Protein AF-A0A7S1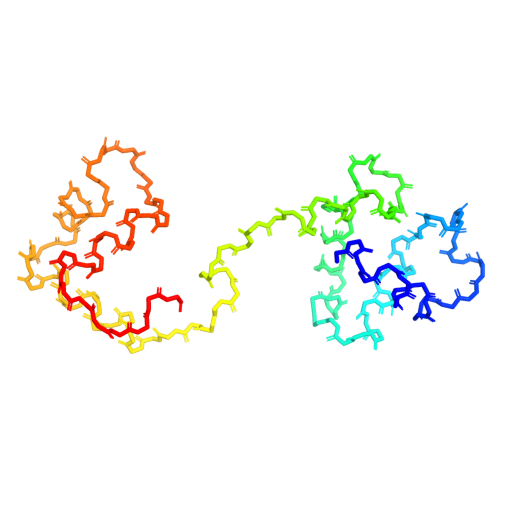RGQ0-F1 (afdb_monomer_lite)

Sequence (137 aa):
CADAWEELRAAAGPSDRWKSDKKMLNAAFIQALEQLGCPVVADPIQGGLLCGSLDFYACGFVSREDLEWLDRWPASSWLSAVPDAEAWAELRRLMFEMHGRPLRVWRSLLDKDNSNLVTWAEFQEACQAVRFRGNIA

Foldseek 3Di:
DLVCVVQLVVQLDDDVQAPDPFKGFLVSSLSSCVVVVNPQSVDVVSSVVVCVQLPPVPPRIHGSVSCVVVVVDPPDPVVPDDDDPPLVVVLVVLLCVVQVDPVSSVCPQACVVVPPDGDLVSQVRSCVVSPRDDDSD

pLDDT: mean 90.48, std 6.34, range [60.97, 97.38]

InterPro domains:
  IPR018247 EF-Hand 1, calcium-binding site [PS00018] (111-123)

Structure (mmCIF, N/CA/C/O backbone):
data_AF-A0A7S1RGQ0-F1
#
_entry.id   AF-A0A7S1RGQ0-F1
#
loop_
_atom_site.group_PDB
_atom_site.id
_atom_site.type_symbol
_atom_site.label_atom_id
_atom_site.label_alt_id
_atom_site.label_comp_id
_atom_site.label_asym_id
_atom_site.label_entity_id
_atom_site.label_seq_id
_atom_site.pdbx_PDB_ins_code
_atom_site.Cartn_x
_atom_site.Cartn_y
_atom_site.Cartn_z
_atom_site.occupancy
_atom_site.B_iso_or_equiv
_atom_site.auth_seq_id
_atom_site.auth_comp_id
_atom_site.auth_asym_id
_atom_site.auth_atom_id
_atom_site.pdbx_PDB_model_num
ATOM 1 N N . CYS A 1 1 ? 10.643 -4.404 -7.883 1.00 85.69 1 CYS A N 1
ATOM 2 C CA . CYS A 1 1 ? 11.706 -3.731 -7.107 1.00 85.69 1 CYS A CA 1
ATOM 3 C C . CYS A 1 1 ? 13.022 -3.854 -7.888 1.00 85.69 1 CYS A C 1
ATOM 5 O O . CYS A 1 1 ? 12.997 -4.520 -8.926 1.00 85.69 1 CYS A O 1
ATOM 7 N N . ALA A 1 2 ? 14.118 -3.188 -7.505 1.00 89.38 2 ALA A N 1
ATOM 8 C CA . ALA A 1 2 ? 15.350 -3.235 -8.302 1.00 89.38 2 ALA A CA 1
ATOM 9 C C . ALA A 1 2 ? 16.042 -4.603 -8.233 1.00 89.38 2 ALA A C 1
ATOM 11 O O . ALA A 1 2 ? 16.729 -4.972 -9.186 1.00 89.38 2 ALA A O 1
ATOM 12 N N . ASP A 1 3 ? 15.806 -5.392 -7.182 1.00 90.88 3 ASP A N 1
ATOM 13 C CA . ASP A 1 3 ? 16.306 -6.772 -7.102 1.00 90.88 3 ASP A CA 1
ATOM 14 C C . ASP A 1 3 ? 15.733 -7.671 -8.214 1.00 90.88 3 ASP A C 1
ATOM 16 O O . ASP A 1 3 ? 16.420 -8.556 -8.719 1.00 90.88 3 ASP A O 1
ATOM 20 N N . ALA A 1 4 ? 14.518 -7.376 -8.688 1.00 89.75 4 ALA A N 1
ATOM 21 C CA . ALA A 1 4 ? 13.879 -8.078 -9.805 1.00 89.75 4 ALA A CA 1
ATOM 22 C C . ALA A 1 4 ? 14.322 -7.569 -11.196 1.00 89.75 4 ALA A C 1
ATOM 24 O O . ALA A 1 4 ? 13.761 -7.972 -12.216 1.00 89.75 4 ALA A O 1
ATOM 25 N N . TRP A 1 5 ? 15.302 -6.658 -11.280 1.00 90.56 5 TRP A N 1
ATOM 26 C CA . TRP A 1 5 ? 15.677 -6.007 -12.543 1.00 90.56 5 TRP A CA 1
ATOM 27 C C . TRP A 1 5 ? 16.175 -6.983 -13.614 1.00 90.56 5 TRP A C 1
ATOM 29 O O . TRP A 1 5 ? 15.854 -6.825 -14.791 1.00 90.56 5 TRP A O 1
ATOM 39 N N . GLU A 1 6 ? 16.943 -8.002 -13.229 1.00 90.25 6 GLU A N 1
ATOM 40 C CA . GLU A 1 6 ? 17.452 -8.987 -14.192 1.00 90.25 6 GLU A CA 1
ATOM 41 C C . GLU A 1 6 ? 16.338 -9.909 -14.716 1.00 90.25 6 GLU A C 1
ATOM 43 O O . GLU A 1 6 ? 16.347 -10.272 -15.891 1.00 90.25 6 GLU A O 1
ATOM 48 N N . GLU A 1 7 ? 15.328 -10.215 -13.897 1.00 91.38 7 GLU A N 1
ATOM 49 C CA . GLU A 1 7 ? 14.135 -10.959 -14.328 1.00 91.38 7 GLU A CA 1
ATOM 50 C C . GLU A 1 7 ? 13.297 -10.135 -15.311 1.00 91.38 7 GLU A C 1
ATOM 52 O O . GLU A 1 7 ? 12.922 -10.621 -16.380 1.00 91.38 7 GLU A O 1
ATOM 57 N N . LEU A 1 8 ? 13.083 -8.852 -15.000 1.00 90.00 8 LEU A N 1
ATOM 58 C CA . LEU A 1 8 ? 12.433 -7.900 -15.903 1.00 90.00 8 LEU A CA 1
ATOM 59 C C . LEU A 1 8 ? 1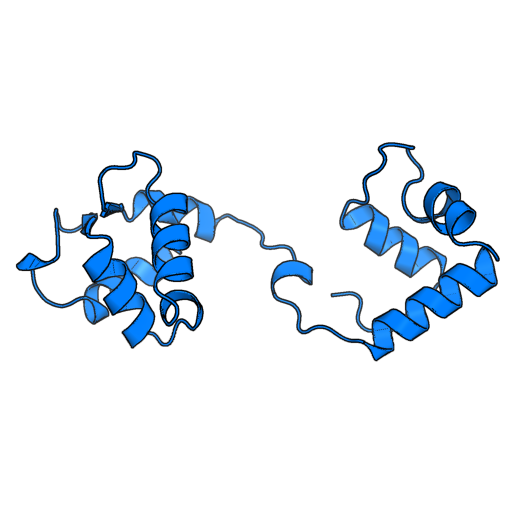3.194 -7.779 -17.225 1.00 90.00 8 LEU A C 1
ATOM 61 O O . LEU A 1 8 ? 12.586 -7.757 -18.297 1.00 90.00 8 LEU A O 1
ATOM 65 N N . ARG A 1 9 ? 14.530 -7.740 -17.164 1.00 88.06 9 ARG A N 1
ATOM 66 C CA . ARG A 1 9 ? 15.376 -7.698 -18.357 1.00 88.06 9 ARG A CA 1
ATOM 67 C C . ARG A 1 9 ? 15.206 -8.950 -19.209 1.00 88.06 9 ARG A C 1
ATOM 69 O O . ARG A 1 9 ? 15.065 -8.832 -20.426 1.00 88.06 9 ARG A O 1
ATOM 76 N N . ALA A 1 10 ? 15.212 -10.124 -18.584 1.00 88.94 10 ALA A N 1
ATOM 77 C CA . ALA A 1 10 ? 15.020 -11.392 -19.275 1.00 88.94 10 ALA A CA 1
ATOM 78 C C . ALA A 1 10 ? 13.639 -11.473 -19.952 1.00 88.94 10 ALA A C 1
ATOM 80 O O . ALA A 1 10 ? 13.553 -11.914 -21.097 1.00 88.94 10 ALA A O 1
ATOM 81 N N . ALA A 1 11 ? 12.584 -10.988 -19.290 1.00 88.19 11 ALA A N 1
ATOM 82 C CA . ALA A 1 11 ? 11.217 -10.986 -19.814 1.00 88.19 11 ALA A CA 1
ATOM 83 C C . ALA A 1 11 ? 10.983 -9.960 -20.946 1.00 88.19 11 ALA A C 1
ATOM 85 O O . ALA A 1 11 ? 10.242 -10.220 -21.895 1.00 88.19 11 ALA A O 1
ATOM 86 N N . ALA A 1 12 ? 11.617 -8.784 -20.900 1.00 84.06 12 ALA A N 1
ATOM 87 C CA . ALA A 1 12 ? 11.398 -7.735 -21.905 1.00 84.06 12 ALA A CA 1
ATOM 88 C C . ALA A 1 12 ? 11.918 -8.097 -23.316 1.00 84.06 12 ALA A C 1
ATOM 90 O O . ALA A 1 12 ? 11.396 -7.596 -24.321 1.00 84.06 12 ALA A O 1
ATOM 91 N N . GLY A 1 13 ? 12.928 -8.971 -23.407 1.00 76.19 13 GLY A N 1
ATOM 92 C CA . GLY A 1 13 ? 13.566 -9.348 -24.671 1.00 76.19 13 GLY A CA 1
ATOM 93 C C . GLY A 1 13 ? 14.488 -8.257 -25.263 1.00 76.19 13 GLY A C 1
ATOM 94 O O . GLY A 1 13 ? 14.808 -7.278 -24.585 1.00 76.19 13 GLY A O 1
ATOM 95 N N . PRO A 1 14 ? 14.981 -8.430 -26.509 1.00 68.94 14 PRO A N 1
ATOM 96 C CA . PRO A 1 14 ? 16.098 -7.649 -27.065 1.00 68.94 14 PRO A CA 1
ATOM 97 C C . PRO A 1 14 ? 15.831 -6.155 -27.390 1.00 68.94 14 PRO A C 1
ATOM 99 O O . PRO A 1 14 ? 14.709 -5.654 -27.360 1.00 68.94 14 PRO A O 1
ATOM 102 N N . SER A 1 15 ? 16.943 -5.465 -27.701 1.00 60.97 15 SER A N 1
ATOM 103 C CA . SER A 1 15 ? 17.278 -4.024 -27.609 1.00 60.97 15 SER A CA 1
ATOM 104 C C . SER A 1 15 ? 16.317 -2.959 -28.153 1.00 60.97 15 SER A C 1
ATOM 106 O O . SER A 1 15 ? 16.391 -1.832 -27.667 1.00 60.97 15 SER A O 1
ATOM 108 N N . ASP A 1 16 ? 15.432 -3.238 -29.112 1.00 64.06 16 ASP A N 1
ATOM 109 C CA . ASP A 1 16 ? 14.592 -2.183 -29.730 1.00 64.06 16 ASP A CA 1
ATOM 110 C C . ASP A 1 16 ? 13.569 -1.579 -28.751 1.00 64.06 16 ASP A C 1
ATOM 112 O O . ASP A 1 16 ? 12.924 -0.566 -29.014 1.00 64.06 16 ASP A O 1
ATOM 116 N N . ARG A 1 17 ? 13.431 -2.217 -27.590 1.00 68.69 17 ARG A N 1
ATOM 117 C CA . ARG A 1 17 ? 12.530 -1.860 -26.496 1.00 68.69 17 ARG A CA 1
ATOM 118 C C . ARG A 1 17 ? 13.233 -1.151 -25.328 1.00 68.69 17 ARG A C 1
ATOM 120 O O . ARG A 1 17 ? 12.613 -0.875 -24.299 1.00 68.69 17 ARG A O 1
ATOM 127 N N . TRP A 1 18 ? 14.517 -0.840 -25.492 1.00 79.12 18 TRP A N 1
ATOM 128 C CA . TRP A 1 18 ? 15.392 -0.300 -24.457 1.00 79.12 18 TRP A CA 1
ATOM 129 C C . TRP A 1 18 ? 15.999 1.034 -24.883 1.00 79.12 18 TRP A C 1
ATOM 131 O O . TRP A 1 18 ? 16.396 1.218 -26.030 1.00 79.12 18 TRP A O 1
ATOM 141 N N . LYS A 1 19 ? 16.117 1.968 -23.936 1.00 77.75 19 LYS A N 1
ATOM 142 C CA . LYS A 1 19 ? 16.851 3.227 -24.138 1.00 77.75 19 LYS A CA 1
ATOM 143 C C . LYS A 1 19 ? 18.331 3.077 -23.766 1.00 77.75 19 LYS A C 1
ATOM 145 O O . LYS A 1 19 ? 19.179 3.764 -24.327 1.00 77.75 19 LYS A O 1
ATOM 150 N N . SER A 1 20 ? 18.629 2.187 -22.820 1.00 81.25 20 SER A N 1
ATOM 151 C CA . SER A 1 20 ? 19.966 1.682 -22.487 1.00 81.25 20 SER A CA 1
ATOM 152 C C . SER A 1 20 ? 19.836 0.373 -21.700 1.00 81.25 20 SER A C 1
ATOM 154 O O . SER A 1 20 ? 18.735 -0.002 -21.315 1.00 81.25 20 SER A O 1
ATOM 156 N N . ASP A 1 21 ? 20.947 -0.293 -21.391 1.00 77.25 21 ASP A N 1
ATOM 157 C CA . ASP A 1 21 ? 21.008 -1.470 -20.507 1.00 77.25 21 ASP A CA 1
ATOM 158 C C . ASP A 1 21 ? 20.272 -1.294 -19.160 1.00 77.25 21 ASP A C 1
ATOM 160 O O . ASP A 1 21 ? 19.737 -2.253 -18.603 1.00 77.25 21 ASP A O 1
ATOM 164 N N . LYS A 1 22 ? 20.230 -0.068 -18.640 1.00 83.94 22 LYS A N 1
ATOM 165 C CA . LYS A 1 22 ? 19.591 0.306 -17.370 1.00 83.94 22 LYS A CA 1
ATOM 166 C C . LYS A 1 22 ? 18.256 1.036 -17.521 1.00 83.94 22 LYS A C 1
ATOM 168 O O . LYS A 1 22 ? 17.705 1.467 -16.516 1.00 83.94 22 LYS A O 1
ATOM 173 N N . LYS A 1 23 ? 17.749 1.226 -18.743 1.00 89.56 23 LYS A N 1
ATOM 174 C CA . LYS A 1 23 ? 16.561 2.053 -19.014 1.00 89.56 23 LYS A CA 1
ATOM 175 C C . LYS A 1 23 ? 15.619 1.356 -19.982 1.00 89.56 23 LYS A C 1
ATOM 177 O O . LYS A 1 23 ? 15.931 1.211 -21.166 1.00 89.56 23 LYS A O 1
ATOM 182 N N . MET A 1 24 ? 14.448 0.986 -19.482 1.00 90.31 24 MET A N 1
ATOM 183 C CA . MET A 1 24 ? 13.432 0.238 -20.212 1.00 90.31 24 MET A CA 1
ATOM 184 C C . MET A 1 24 ? 12.257 1.154 -20.564 1.00 90.31 24 MET A C 1
ATOM 186 O O . MET A 1 24 ? 11.737 1.843 -19.693 1.00 90.31 24 MET A O 1
ATOM 190 N N . LEU A 1 25 ? 11.831 1.183 -21.831 1.00 92.00 25 LEU A N 1
ATOM 191 C CA . LEU A 1 25 ? 10.659 1.975 -22.231 1.00 92.00 25 LEU A CA 1
ATOM 192 C C . LEU A 1 25 ? 9.400 1.477 -21.504 1.00 92.00 25 LEU A C 1
ATOM 194 O O . LEU A 1 25 ? 9.253 0.274 -21.297 1.00 92.00 25 LEU A O 1
ATOM 198 N N . ASN A 1 26 ? 8.454 2.367 -21.192 1.00 91.38 26 ASN A N 1
ATOM 199 C CA . ASN A 1 26 ? 7.243 2.005 -20.432 1.00 91.38 26 ASN A CA 1
ATOM 200 C C . ASN A 1 26 ? 6.465 0.833 -21.056 1.00 91.38 26 ASN A C 1
ATOM 202 O O . ASN A 1 26 ? 6.046 -0.078 -20.350 1.00 91.38 26 ASN A O 1
ATOM 206 N N . ALA A 1 27 ? 6.339 0.801 -22.386 1.00 89.25 27 ALA A N 1
ATOM 207 C CA . ALA A 1 27 ? 5.684 -0.302 -23.095 1.00 89.25 27 ALA A CA 1
ATOM 208 C C . ALA A 1 27 ? 6.390 -1.654 -22.875 1.00 89.25 27 ALA A C 1
ATOM 210 O O . ALA A 1 27 ? 5.743 -2.685 -22.714 1.00 89.25 27 ALA A O 1
ATOM 211 N N . ALA A 1 28 ? 7.722 -1.641 -22.843 1.00 90.19 28 ALA A N 1
ATOM 212 C CA . ALA A 1 28 ? 8.533 -2.827 -22.609 1.00 90.19 28 ALA A CA 1
ATOM 213 C C . ALA A 1 28 ? 8.451 -3.289 -21.150 1.00 90.19 28 ALA A C 1
ATOM 215 O O . ALA A 1 28 ? 8.391 -4.486 -20.886 1.00 90.19 28 ALA A O 1
ATOM 216 N N . PHE A 1 29 ? 8.389 -2.333 -20.222 1.00 91.31 29 PHE A N 1
ATOM 217 C CA . PHE A 1 29 ? 8.228 -2.585 -18.795 1.00 91.31 29 PHE A CA 1
ATOM 218 C C . PHE A 1 29 ? 6.875 -3.216 -18.467 1.00 91.31 29 PHE A C 1
ATOM 220 O O . PHE A 1 29 ? 6.830 -4.229 -17.773 1.00 91.31 29 PHE A O 1
ATOM 227 N N . ILE A 1 30 ? 5.787 -2.691 -19.037 1.00 91.25 30 ILE A N 1
ATOM 228 C CA . ILE A 1 30 ? 4.443 -3.277 -18.923 1.00 91.25 30 ILE A CA 1
ATOM 229 C C . ILE A 1 30 ? 4.443 -4.712 -19.459 1.00 91.25 30 ILE A C 1
ATOM 231 O O . ILE A 1 30 ? 4.039 -5.629 -18.753 1.00 91.25 30 ILE A O 1
ATOM 235 N N . GLN A 1 31 ? 4.984 -4.930 -20.660 1.00 89.44 31 GLN A N 1
ATOM 236 C CA . GLN A 1 31 ? 5.043 -6.264 -21.259 1.00 89.44 31 GLN A CA 1
ATOM 237 C C . GLN A 1 31 ? 5.894 -7.255 -20.447 1.00 89.44 31 GLN A C 1
ATOM 239 O O . GLN A 1 31 ? 5.571 -8.442 -20.381 1.00 89.44 31 GLN A O 1
ATOM 244 N N . ALA A 1 32 ? 6.993 -6.799 -19.842 1.00 91.44 32 ALA A N 1
ATOM 245 C CA . ALA A 1 32 ? 7.807 -7.629 -18.960 1.00 91.44 32 ALA A CA 1
ATOM 246 C C . ALA A 1 32 ? 7.022 -8.031 -17.702 1.00 91.44 32 ALA A C 1
ATOM 248 O O . ALA A 1 32 ? 7.021 -9.200 -17.323 1.00 91.44 32 ALA A O 1
ATOM 249 N N . LEU A 1 33 ? 6.300 -7.087 -17.093 1.00 91.94 33 LEU A N 1
ATOM 250 C CA . LEU A 1 33 ? 5.442 -7.350 -15.939 1.00 91.94 33 LEU A CA 1
ATOM 251 C C . LEU A 1 33 ? 4.293 -8.313 -16.268 1.00 91.94 33 LEU A C 1
ATOM 253 O O . LEU A 1 33 ? 3.986 -9.179 -15.450 1.00 91.94 33 LEU A O 1
ATOM 257 N N . GLU A 1 34 ? 3.696 -8.213 -17.457 1.00 90.06 34 GLU A N 1
ATOM 258 C CA . GLU A 1 34 ? 2.657 -9.143 -17.920 1.00 90.06 34 GLU A CA 1
ATOM 259 C C . GLU A 1 34 ? 3.199 -10.576 -18.015 1.00 90.06 34 GLU A C 1
ATOM 261 O O . GLU A 1 34 ? 2.561 -11.514 -17.538 1.00 90.06 34 GLU A O 1
ATOM 266 N N . GLN A 1 35 ? 4.401 -10.753 -18.573 1.00 89.88 35 GLN A N 1
ATOM 267 C CA . GLN A 1 35 ? 5.049 -12.068 -18.675 1.00 89.88 35 GLN A CA 1
ATOM 268 C C . GLN A 1 35 ? 5.413 -12.664 -17.314 1.00 89.88 35 GLN A C 1
ATOM 270 O O . GLN A 1 35 ? 5.352 -13.879 -17.140 1.00 89.88 35 GLN A O 1
ATOM 275 N N . LEU A 1 36 ? 5.763 -11.816 -16.346 1.00 90.81 36 LEU A N 1
ATOM 276 C CA . LEU A 1 36 ? 6.008 -12.223 -14.961 1.00 90.81 36 LEU A CA 1
ATOM 277 C C . LEU A 1 36 ? 4.705 -12.455 -14.171 1.00 90.81 36 LEU A C 1
ATOM 279 O O . LEU A 1 36 ? 4.755 -12.799 -12.992 1.00 90.81 36 LEU A O 1
ATOM 283 N N . GLY A 1 37 ? 3.537 -12.288 -14.802 1.00 89.81 37 GLY A N 1
ATOM 284 C CA . GLY A 1 37 ? 2.235 -12.547 -14.192 1.00 89.81 37 GLY A CA 1
ATOM 285 C C . GLY A 1 37 ? 1.763 -11.454 -13.233 1.00 89.81 37 GLY A C 1
ATOM 286 O O . GLY A 1 37 ? 0.945 -11.728 -12.355 1.00 89.81 37 GLY A O 1
ATOM 287 N N . CYS A 1 38 ? 2.259 -10.221 -13.367 1.00 87.06 38 CYS A N 1
ATOM 288 C CA . CYS A 1 38 ? 1.787 -9.100 -12.561 1.00 87.06 38 CYS A CA 1
ATOM 289 C C . CYS A 1 38 ? 0.352 -8.717 -12.984 1.00 87.06 38 CYS A C 1
ATOM 291 O O . CYS A 1 38 ? 0.144 -8.285 -14.117 1.00 87.06 38 CYS A O 1
ATOM 293 N N . PRO A 1 39 ? -0.658 -8.826 -12.102 1.00 83.88 39 PRO A N 1
ATOM 294 C CA . PRO A 1 39 ? -2.055 -8.623 -12.493 1.00 83.88 39 PRO A CA 1
ATOM 295 C C . PRO A 1 39 ? -2.394 -7.153 -12.780 1.00 83.88 39 PRO A C 1
ATOM 297 O O . PRO A 1 39 ? -3.309 -6.874 -13.548 1.00 83.88 39 PRO A O 1
ATOM 300 N N . VAL A 1 40 ? -1.650 -6.214 -12.186 1.00 83.44 40 VAL A N 1
ATOM 301 C CA . VAL A 1 40 ? -1.904 -4.762 -12.272 1.00 83.44 40 VAL A CA 1
ATOM 302 C C . VAL A 1 40 ? -1.748 -4.236 -13.697 1.00 83.44 40 VAL A C 1
ATOM 304 O O . VAL A 1 40 ? -2.412 -3.284 -14.086 1.00 83.44 40 VAL A O 1
ATOM 307 N N . VAL A 1 41 ? -0.883 -4.853 -14.500 1.00 88.06 41 VAL A N 1
ATOM 308 C CA . VAL A 1 41 ? -0.618 -4.396 -15.869 1.00 88.06 41 VAL A CA 1
ATOM 309 C C . VAL A 1 41 ? -1.607 -4.937 -16.902 1.00 88.06 41 VAL A C 1
ATOM 311 O O . VAL A 1 41 ? -1.595 -4.465 -18.031 1.00 88.06 41 VAL A O 1
ATOM 314 N N . ALA A 1 42 ? -2.505 -5.854 -16.518 1.00 86.06 42 ALA A N 1
ATOM 315 C CA . ALA A 1 42 ? -3.544 -6.365 -17.415 1.00 86.06 42 ALA A CA 1
ATOM 316 C C . ALA A 1 42 ? -4.582 -5.291 -17.800 1.00 86.06 42 ALA A C 1
ATOM 318 O O . ALA A 1 42 ? -5.205 -5.383 -18.858 1.00 86.06 42 ALA A O 1
ATOM 319 N N . ASP A 1 43 ? -4.775 -4.276 -16.950 1.00 89.94 43 ASP A N 1
ATOM 320 C CA . ASP A 1 43 ? -5.558 -3.084 -17.273 1.00 89.94 43 ASP A CA 1
ATOM 321 C C . ASP A 1 43 ? -4.621 -1.978 -17.803 1.00 89.94 43 ASP A C 1
ATOM 323 O O . ASP A 1 43 ? -3.766 -1.491 -17.053 1.00 89.94 43 ASP A O 1
ATOM 327 N N . PRO A 1 44 ? -4.789 -1.516 -19.059 1.00 87.25 44 PRO A N 1
ATOM 328 C CA . PRO A 1 44 ? -3.972 -0.449 -19.635 1.00 87.25 44 PRO A CA 1
ATOM 329 C C . PRO A 1 44 ? -3.960 0.849 -18.818 1.00 87.25 44 PRO A C 1
ATOM 331 O O . PRO A 1 44 ? -2.953 1.561 -18.814 1.00 87.25 44 PRO A O 1
ATOM 334 N N . ILE A 1 45 ? -5.056 1.173 -18.120 1.00 89.94 45 ILE A N 1
ATOM 335 C CA . ILE A 1 45 ? -5.135 2.371 -17.275 1.00 89.94 45 ILE A CA 1
ATOM 336 C C . ILE A 1 45 ? -4.213 2.207 -16.066 1.00 89.94 45 ILE A C 1
ATOM 338 O O . ILE A 1 45 ? -3.435 3.109 -15.750 1.00 89.94 45 ILE A O 1
ATOM 342 N N . GLN A 1 46 ? -4.262 1.046 -15.412 1.00 90.19 46 GLN A N 1
ATOM 343 C CA . GLN A 1 46 ? -3.414 0.746 -14.260 1.00 90.19 46 GLN A CA 1
ATOM 344 C C . GLN A 1 46 ? -1.940 0.617 -14.650 1.00 90.19 46 GLN A C 1
ATOM 346 O O . GLN A 1 46 ? -1.084 1.157 -13.951 1.00 90.19 46 GLN A O 1
ATOM 351 N N . GLY A 1 47 ? -1.638 -0.003 -15.794 1.00 89.81 47 GLY A N 1
ATOM 352 C CA . GLY A 1 47 ? -0.280 -0.058 -16.339 1.00 89.81 47 GLY A CA 1
ATOM 353 C C . GLY A 1 47 ? 0.288 1.336 -16.626 1.00 89.81 47 GLY A C 1
ATOM 354 O O . GLY A 1 47 ? 1.420 1.638 -16.245 1.00 89.81 47 GLY A O 1
ATOM 355 N N . GLY A 1 48 ? -0.518 2.224 -17.218 1.00 90.38 48 GLY A N 1
ATOM 356 C CA . GLY A 1 48 ? -0.138 3.619 -17.448 1.00 90.38 48 GLY A CA 1
ATOM 357 C C . GLY A 1 48 ? 0.122 4.391 -16.151 1.00 90.38 48 GLY A C 1
ATOM 358 O O . GLY A 1 48 ? 1.129 5.091 -16.046 1.00 90.38 48 GLY A O 1
ATOM 359 N N . LEU A 1 49 ? -0.745 4.230 -15.146 1.00 91.56 49 LEU A N 1
ATOM 360 C CA . LEU A 1 49 ? -0.572 4.843 -13.823 1.00 91.56 49 LEU A CA 1
ATOM 361 C C . LEU A 1 49 ? 0.671 4.318 -13.095 1.00 91.56 49 LEU A C 1
ATOM 363 O O . LEU A 1 49 ? 1.382 5.100 -12.468 1.00 91.56 49 LEU A O 1
ATOM 367 N N . LEU A 1 50 ? 0.952 3.017 -13.194 1.00 92.19 50 LEU A N 1
ATOM 368 C CA . LEU A 1 50 ? 2.141 2.397 -12.612 1.00 92.19 50 LEU A CA 1
ATOM 369 C C . LEU A 1 50 ? 3.420 2.950 -13.244 1.00 92.19 50 LEU A C 1
ATOM 371 O O . LEU A 1 50 ? 4.327 3.374 -12.538 1.00 92.19 50 LEU A O 1
ATOM 375 N N . CYS A 1 51 ? 3.496 2.990 -14.574 1.00 91.19 51 CYS A N 1
ATOM 376 C CA . CYS A 1 51 ? 4.649 3.586 -15.241 1.00 91.19 51 CYS A CA 1
ATOM 377 C C . CYS A 1 51 ? 4.781 5.074 -14.918 1.00 91.19 51 CYS A C 1
ATOM 379 O O . CYS A 1 51 ? 5.886 5.532 -14.664 1.00 91.19 51 CYS A O 1
ATOM 381 N N . GLY A 1 52 ? 3.675 5.820 -14.878 1.00 90.62 52 GLY A N 1
ATOM 382 C CA . GLY A 1 52 ? 3.693 7.239 -14.522 1.00 90.62 52 GLY A CA 1
ATOM 383 C C . GLY A 1 52 ? 4.133 7.512 -13.081 1.00 90.62 52 GLY A C 1
ATOM 384 O O . GLY A 1 52 ? 4.705 8.565 -12.821 1.00 90.62 52 GLY A O 1
ATOM 385 N N . SER A 1 53 ? 3.896 6.585 -12.148 1.00 90.38 53 SER A N 1
ATOM 386 C CA . SER A 1 53 ? 4.344 6.726 -10.757 1.00 90.38 53 SER A CA 1
ATOM 387 C C . SER A 1 53 ? 5.803 6.318 -10.542 1.00 90.38 53 SER A C 1
ATOM 389 O O . SER A 1 53 ? 6.431 6.802 -9.603 1.00 90.38 53 SER A O 1
ATOM 391 N N . LEU A 1 54 ? 6.346 5.459 -11.411 1.00 91.62 54 LEU A N 1
ATOM 392 C CA . LEU A 1 54 ? 7.741 5.012 -11.367 1.00 91.62 54 LEU A CA 1
ATOM 393 C C . LEU A 1 54 ? 8.671 5.864 -12.247 1.00 91.62 54 LEU A C 1
ATOM 395 O O . LEU A 1 54 ? 9.851 5.982 -11.947 1.00 91.62 54 LEU A O 1
ATOM 399 N N . ASP A 1 55 ? 8.162 6.496 -13.303 1.00 90.25 55 ASP A N 1
ATOM 400 C CA . ASP A 1 55 ? 8.915 7.400 -14.180 1.00 90.25 55 ASP A CA 1
ATOM 401 C C . ASP A 1 55 ? 9.003 8.805 -13.563 1.00 90.25 55 ASP A C 1
ATOM 403 O O . ASP A 1 55 ? 8.321 9.744 -13.981 1.00 90.25 55 ASP A O 1
ATOM 407 N N . PHE A 1 56 ? 9.848 8.951 -12.537 1.00 79.56 56 PHE A N 1
ATOM 408 C CA . PHE A 1 56 ? 9.980 10.177 -11.738 1.00 79.56 56 PHE A CA 1
ATOM 409 C C . PHE A 1 56 ? 10.262 11.435 -12.579 1.00 79.56 56 PHE A C 1
ATOM 411 O O . PHE A 1 56 ? 9.832 12.537 -12.235 1.00 79.56 56 PHE A O 1
ATOM 418 N N . TYR A 1 57 ? 10.971 11.275 -13.699 1.00 84.44 57 TYR A N 1
ATOM 419 C CA . TYR A 1 57 ? 11.326 12.364 -14.610 1.00 84.44 57 TYR A CA 1
ATOM 420 C C . TYR A 1 57 ? 10.385 12.492 -15.819 1.00 84.44 57 TYR A C 1
ATOM 422 O O . TYR A 1 57 ? 10.662 13.308 -16.701 1.00 84.44 57 TYR A O 1
ATOM 430 N N . ALA A 1 58 ? 9.308 11.701 -15.888 1.00 86.00 58 ALA A N 1
ATOM 431 C CA . ALA A 1 58 ? 8.352 11.662 -16.997 1.00 86.00 58 ALA A CA 1
ATOM 432 C C . ALA A 1 58 ? 9.026 11.531 -18.380 1.00 86.00 58 ALA A C 1
ATOM 434 O O . ALA A 1 58 ? 8.653 12.187 -19.356 1.00 86.00 58 ALA A O 1
ATOM 435 N N . CYS A 1 59 ? 10.074 10.714 -18.461 1.00 87.19 59 CYS A N 1
ATOM 436 C CA . CYS A 1 59 ? 10.915 10.561 -19.642 1.00 87.19 59 CYS A CA 1
ATOM 437 C C . CYS A 1 59 ? 10.486 9.413 -20.578 1.00 87.19 59 CYS A C 1
ATOM 439 O O . CYS A 1 59 ? 11.151 9.174 -21.597 1.00 87.19 59 CYS A O 1
ATOM 441 N N . GLY A 1 60 ? 9.404 8.706 -20.246 1.00 90.56 60 GLY A N 1
ATOM 442 C CA . GLY A 1 60 ? 8.835 7.583 -20.991 1.00 90.56 60 GLY A CA 1
ATOM 443 C C . GLY A 1 60 ? 9.554 6.249 -20.770 1.00 90.56 60 GLY A C 1
ATOM 444 O O . GLY A 1 60 ? 9.396 5.329 -21.581 1.00 90.56 60 GLY A O 1
ATOM 445 N N . PHE A 1 61 ? 10.379 6.146 -19.728 1.00 91.88 61 PHE A N 1
ATOM 446 C CA . PHE A 1 61 ? 11.102 4.926 -19.383 1.00 91.88 61 PHE A CA 1
ATOM 447 C C . PHE A 1 61 ? 11.227 4.775 -17.868 1.00 91.88 61 PHE A C 1
ATOM 449 O O . PHE A 1 61 ? 11.313 5.763 -17.151 1.00 91.88 61 PHE A O 1
ATOM 456 N N . VAL A 1 62 ? 11.332 3.529 -17.416 1.00 92.50 62 VAL A N 1
ATOM 457 C CA . VAL A 1 62 ? 11.679 3.178 -16.039 1.00 92.50 62 VAL A CA 1
ATOM 458 C C . VAL A 1 62 ? 13.128 2.705 -16.025 1.00 92.50 62 VAL A C 1
ATOM 460 O O . VAL A 1 62 ? 13.545 1.884 -16.852 1.00 92.50 62 VAL A O 1
ATOM 463 N N . SER A 1 63 ? 13.921 3.261 -15.121 1.00 92.44 63 SER A N 1
ATOM 464 C CA . SER A 1 63 ? 15.295 2.843 -14.864 1.00 92.44 63 SER A CA 1
ATOM 465 C C . SER A 1 63 ? 15.387 1.925 -13.651 1.00 92.44 63 SER A C 1
ATOM 467 O O . SER A 1 63 ? 14.454 1.821 -12.856 1.00 92.44 63 SER A O 1
ATOM 469 N N . ARG A 1 64 ? 16.524 1.241 -13.496 1.00 91.12 64 ARG A N 1
ATOM 470 C CA . ARG A 1 64 ? 16.775 0.436 -12.294 1.00 91.12 64 ARG A CA 1
ATOM 471 C C . ARG A 1 64 ? 16.725 1.308 -11.039 1.00 91.12 64 ARG A C 1
ATOM 473 O O . ARG A 1 64 ? 16.149 0.897 -10.037 1.00 91.12 64 ARG A O 1
ATOM 480 N N . GLU A 1 65 ? 17.307 2.499 -11.120 1.00 90.81 65 GLU A N 1
ATOM 481 C CA . GLU A 1 65 ? 17.381 3.472 -10.034 1.00 90.81 65 GLU A CA 1
ATOM 482 C C . GLU A 1 65 ? 15.980 3.917 -9.568 1.00 90.81 65 GLU A C 1
ATOM 484 O O . GLU A 1 65 ? 15.748 4.063 -8.367 1.00 90.81 65 GLU A O 1
ATOM 489 N N . ASP A 1 66 ? 15.013 4.016 -10.490 1.00 90.62 66 ASP A N 1
ATOM 490 C CA . ASP A 1 66 ? 13.608 4.322 -10.171 1.00 90.62 66 ASP A CA 1
ATOM 491 C C . ASP A 1 66 ? 12.933 3.238 -9.308 1.00 90.62 66 ASP A C 1
ATOM 493 O O . ASP A 1 66 ? 11.899 3.487 -8.687 1.00 90.62 66 ASP A O 1
ATOM 497 N N . LEU A 1 67 ? 13.510 2.032 -9.240 1.00 91.56 67 LEU A N 1
ATOM 498 C CA . LEU A 1 67 ? 12.982 0.906 -8.467 1.00 91.56 67 LEU A CA 1
ATOM 499 C C . LEU A 1 67 ? 13.723 0.663 -7.145 1.00 91.56 67 LEU A C 1
ATOM 501 O O . LEU A 1 67 ? 13.201 -0.077 -6.315 1.00 91.56 67 LEU A O 1
ATOM 505 N N . GLU A 1 68 ? 14.892 1.270 -6.918 1.00 91.62 68 GLU A N 1
ATOM 506 C CA . GLU A 1 68 ? 15.747 0.996 -5.742 1.00 91.62 68 GLU A CA 1
ATOM 507 C C . GLU A 1 68 ? 15.101 1.399 -4.412 1.00 91.62 68 GLU A C 1
ATOM 509 O O . GLU A 1 68 ? 15.445 0.901 -3.335 1.00 91.62 68 GLU A O 1
ATOM 514 N N . TRP A 1 69 ? 14.174 2.356 -4.448 1.00 90.12 69 TRP A N 1
ATOM 515 C CA . TRP A 1 69 ? 13.429 2.735 -3.254 1.00 90.12 69 TRP A CA 1
ATOM 516 C C . TRP A 1 69 ? 12.452 1.633 -2.826 1.00 90.12 69 TRP A C 1
ATOM 518 O O . TRP A 1 69 ? 12.211 1.500 -1.628 1.00 90.12 69 TRP A O 1
ATOM 528 N N . LEU A 1 70 ? 11.946 0.816 -3.762 1.00 91.00 70 LEU A N 1
ATOM 529 C CA . LEU A 1 70 ? 11.031 -0.288 -3.457 1.00 91.00 70 LEU A CA 1
ATOM 530 C C . LEU A 1 70 ? 11.721 -1.380 -2.641 1.00 91.00 70 LEU A C 1
ATOM 532 O O . LEU A 1 70 ? 11.083 -1.951 -1.765 1.00 91.00 70 LEU A O 1
ATOM 536 N N . ASP A 1 71 ? 13.009 -1.648 -2.878 1.00 90.81 71 ASP A N 1
ATOM 537 C CA . ASP A 1 71 ? 13.757 -2.652 -2.102 1.00 90.81 71 ASP A CA 1
ATOM 538 C C . ASP A 1 71 ? 13.937 -2.224 -0.636 1.00 90.81 71 ASP A C 1
ATOM 540 O O . ASP A 1 71 ? 14.068 -3.052 0.262 1.00 90.81 71 ASP A O 1
ATOM 544 N N . ARG A 1 72 ? 13.918 -0.910 -0.375 1.00 90.56 72 ARG A N 1
ATOM 545 C CA . ARG A 1 72 ? 14.031 -0.336 0.974 1.00 90.56 72 ARG A CA 1
ATOM 546 C C . ARG A 1 72 ? 12.688 0.021 1.593 1.00 90.56 72 ARG A C 1
ATOM 548 O O . ARG A 1 72 ? 12.670 0.443 2.748 1.00 90.56 72 ARG A O 1
ATOM 555 N N . TRP A 1 73 ? 11.589 -0.088 0.852 1.00 89.31 73 TRP A N 1
ATOM 556 C CA . TRP A 1 73 ? 10.280 0.329 1.331 1.00 89.31 73 TRP A CA 1
ATOM 557 C C . TRP A 1 73 ? 9.667 -0.760 2.220 1.00 89.31 73 TRP A C 1
ATOM 559 O O . TRP A 1 73 ? 9.321 -1.832 1.719 1.00 89.31 73 TRP A O 1
ATOM 569 N N . PRO A 1 74 ? 9.485 -0.513 3.533 1.00 84.50 74 PRO A N 1
ATOM 570 C CA . PRO A 1 74 ? 8.776 -1.445 4.394 1.00 84.50 74 PRO A CA 1
ATOM 571 C C . PRO A 1 74 ? 7.276 -1.316 4.113 1.00 84.50 74 PRO A C 1
ATOM 573 O O . PRO A 1 74 ? 6.569 -0.551 4.776 1.00 84.50 74 PRO A O 1
ATOM 576 N N . ALA A 1 75 ? 6.791 -2.035 3.098 1.00 85.19 75 ALA A N 1
ATOM 577 C CA . ALA A 1 75 ? 5.367 -2.099 2.805 1.00 85.19 75 ALA A CA 1
ATOM 578 C C . ALA A 1 75 ? 4.619 -2.519 4.077 1.00 85.19 75 ALA A C 1
ATOM 580 O O . ALA A 1 75 ? 4.939 -3.530 4.707 1.00 85.19 75 ALA A O 1
ATOM 581 N N . SER A 1 76 ? 3.652 -1.702 4.493 1.00 87.25 76 SER A N 1
ATOM 582 C CA . SER A 1 76 ? 2.868 -2.016 5.683 1.00 87.25 76 SER A CA 1
ATOM 583 C C . SER A 1 76 ? 2.065 -3.288 5.436 1.00 87.25 76 SER A C 1
ATOM 585 O O . SER A 1 76 ? 1.516 -3.461 4.351 1.00 87.25 76 SER A O 1
ATOM 587 N N . SER A 1 77 ? 1.964 -4.162 6.437 1.00 87.50 77 SER A N 1
ATOM 588 C CA . SER A 1 77 ? 1.316 -5.473 6.285 1.00 87.50 77 SER A CA 1
ATOM 589 C C . SER A 1 77 ? -0.126 -5.383 5.780 1.00 87.50 77 SER A C 1
ATOM 591 O O . SER A 1 77 ? -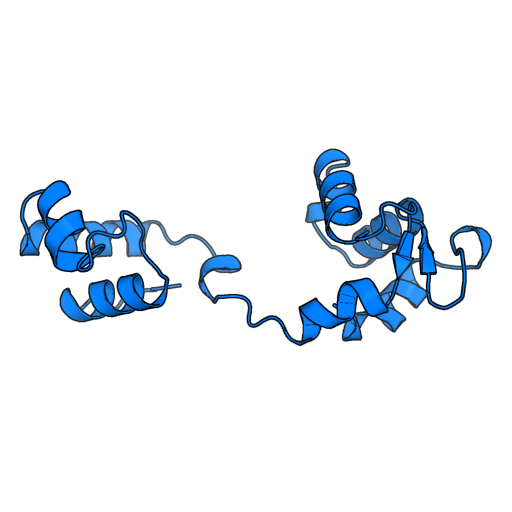0.548 -6.239 5.016 1.00 87.50 77 SER A O 1
ATOM 593 N N . TRP A 1 78 ? -0.853 -4.325 6.155 1.00 88.75 78 TRP A N 1
ATOM 594 C CA . TRP A 1 78 ? -2.230 -4.081 5.712 1.00 88.75 78 TRP A CA 1
ATOM 595 C C . TRP A 1 78 ? -2.354 -3.754 4.218 1.00 88.75 78 TRP A C 1
ATOM 597 O O . TRP A 1 78 ? -3.429 -3.897 3.647 1.00 88.75 78 TRP A O 1
ATOM 607 N N . LEU A 1 79 ? -1.280 -3.296 3.563 1.00 89.12 79 LEU A N 1
ATOM 608 C CA . LEU A 1 79 ? -1.336 -2.872 2.162 1.00 89.12 79 LEU A CA 1
ATOM 609 C C . LEU A 1 79 ? -1.467 -4.063 1.203 1.00 89.12 79 LEU A C 1
ATOM 611 O O . LEU A 1 79 ? -2.063 -3.935 0.137 1.00 89.12 79 LEU A O 1
ATOM 615 N N . SER A 1 80 ? -0.893 -5.207 1.574 1.00 86.62 80 SER A N 1
ATOM 616 C CA . SER A 1 80 ? -0.900 -6.443 0.783 1.00 86.62 80 SER A CA 1
ATOM 617 C C . SER A 1 80 ? -1.738 -7.558 1.409 1.00 86.62 80 SER A C 1
ATOM 619 O O . SER A 1 80 ? -1.762 -8.674 0.886 1.00 86.62 80 SER A O 1
ATOM 621 N N . ALA A 1 81 ? -2.411 -7.281 2.523 1.00 90.38 81 ALA A N 1
ATOM 622 C CA . ALA A 1 81 ? -3.250 -8.255 3.189 1.00 90.38 81 ALA A CA 1
ATOM 623 C C . ALA A 1 81 ? -4.520 -8.561 2.388 1.00 90.38 81 ALA A C 1
ATOM 625 O O . ALA A 1 81 ? -5.077 -7.716 1.682 1.00 90.38 81 ALA A O 1
ATOM 626 N N . VAL A 1 82 ? -4.995 -9.798 2.522 1.00 91.06 82 VAL A N 1
ATOM 627 C CA . VAL A 1 82 ? -6.287 -10.201 1.969 1.00 91.06 82 VAL A CA 1
ATOM 628 C C . VAL A 1 82 ? -7.384 -9.669 2.895 1.00 91.06 82 VAL A C 1
ATOM 630 O O . VAL A 1 82 ? -7.317 -9.930 4.095 1.00 91.06 82 VAL A O 1
ATOM 633 N N . PRO A 1 83 ? -8.406 -8.964 2.374 1.00 91.50 83 PRO A N 1
ATOM 634 C CA . PRO A 1 83 ? -9.491 -8.454 3.203 1.00 91.50 83 PRO A CA 1
ATOM 635 C C . PRO A 1 83 ? -10.196 -9.565 3.987 1.00 91.50 83 PRO A C 1
ATOM 637 O O . PRO A 1 83 ? -10.658 -10.547 3.404 1.00 91.50 83 PRO A O 1
ATOM 640 N N . ASP A 1 84 ? -10.344 -9.364 5.296 1.00 95.00 84 ASP A N 1
ATOM 641 C CA . ASP A 1 84 ? -11.036 -10.284 6.200 1.00 95.00 84 ASP A CA 1
ATOM 642 C C . ASP A 1 84 ? -12.281 -9.605 6.795 1.00 95.00 84 ASP A C 1
ATOM 644 O O . ASP A 1 84 ? -12.226 -8.805 7.736 1.00 95.00 84 ASP A O 1
ATOM 648 N N . ALA A 1 85 ? -13.436 -9.898 6.194 1.00 95.44 85 ALA A N 1
ATOM 649 C CA . ALA A 1 85 ? -14.709 -9.304 6.591 1.00 95.44 85 ALA A CA 1
ATOM 650 C C . ALA A 1 85 ? -15.171 -9.760 7.986 1.00 95.44 85 ALA A C 1
ATOM 652 O O . ALA A 1 85 ? -15.846 -8.996 8.682 1.00 95.44 85 ALA A O 1
ATOM 653 N N . GLU A 1 86 ? -14.812 -10.977 8.402 1.00 96.44 86 GLU A N 1
ATOM 654 C CA . GLU A 1 86 ? -15.191 -11.531 9.704 1.00 96.44 86 GLU A CA 1
ATOM 655 C C . GLU A 1 86 ? -14.364 -10.890 10.820 1.00 96.44 86 GLU A C 1
ATOM 657 O O . GLU A 1 86 ? -14.927 -10.418 11.812 1.00 96.44 86 GLU A O 1
ATOM 662 N N . ALA A 1 87 ? -13.048 -10.773 10.615 1.00 95.62 87 ALA A N 1
ATOM 663 C CA . ALA A 1 87 ? -12.156 -10.045 11.511 1.00 95.62 87 ALA A CA 1
ATOM 664 C C . ALA A 1 87 ? -12.623 -8.598 11.714 1.00 95.62 87 ALA A C 1
ATOM 666 O O . ALA A 1 87 ? -12.694 -8.116 12.848 1.00 95.62 87 ALA A O 1
ATOM 667 N N . TRP A 1 88 ? -13.018 -7.918 10.632 1.00 95.12 88 TRP A N 1
ATOM 668 C CA . TRP A 1 88 ? -13.546 -6.560 10.719 1.00 95.12 88 TRP A CA 1
ATOM 669 C C . TRP A 1 88 ? -14.865 -6.474 11.495 1.00 95.12 88 TRP A C 1
ATOM 671 O O . TRP A 1 88 ? -15.043 -5.569 12.316 1.00 95.12 88 TRP A O 1
ATOM 681 N N . ALA A 1 89 ? -15.796 -7.399 11.248 1.00 96.12 89 ALA A N 1
ATOM 682 C CA . ALA A 1 89 ? -17.077 -7.428 11.947 1.00 96.12 89 ALA A CA 1
ATOM 683 C C . ALA A 1 89 ? -16.885 -7.612 13.460 1.00 96.12 89 ALA A C 1
ATOM 685 O O . ALA A 1 89 ? -17.498 -6.891 14.253 1.00 96.12 89 ALA A O 1
ATOM 686 N N . GLU A 1 90 ? -15.988 -8.517 13.853 1.00 97.19 90 GLU A N 1
ATOM 687 C CA . GLU A 1 90 ? -15.660 -8.768 15.253 1.00 97.19 90 GLU A CA 1
ATOM 688 C C . GLU A 1 90 ? -14.959 -7.571 15.904 1.00 97.19 90 GLU A C 1
ATOM 690 O O . GLU A 1 90 ? -15.370 -7.115 16.973 1.00 97.19 90 GLU A O 1
ATOM 695 N N . LEU A 1 91 ? -13.951 -6.994 15.243 1.00 96.62 91 LEU A N 1
ATOM 696 C CA . LEU A 1 91 ? -13.257 -5.811 15.751 1.00 96.62 91 LEU A CA 1
ATOM 697 C C . LEU A 1 91 ? -14.232 -4.647 15.976 1.00 96.62 91 LEU A C 1
ATOM 699 O O . LEU A 1 91 ? -14.228 -4.014 17.035 1.00 96.62 91 LEU A O 1
ATOM 703 N N . ARG A 1 92 ? -15.118 -4.396 15.005 1.00 96.00 92 ARG A N 1
ATOM 704 C CA . ARG A 1 92 ? -16.153 -3.364 15.104 1.00 96.00 92 ARG A CA 1
ATOM 705 C C . ARG A 1 92 ? -17.103 -3.625 16.276 1.00 96.00 92 ARG A C 1
ATOM 707 O O . ARG A 1 92 ? -17.434 -2.683 16.999 1.00 96.00 92 ARG A O 1
ATOM 714 N N . ARG A 1 93 ? -17.533 -4.877 16.477 1.00 96.88 93 ARG A N 1
ATOM 715 C CA . ARG A 1 93 ? -18.378 -5.274 17.615 1.00 96.88 93 ARG A CA 1
ATOM 716 C C . ARG A 1 93 ? -17.692 -4.936 18.940 1.00 96.88 93 ARG A C 1
ATOM 718 O O . ARG A 1 93 ? -18.286 -4.234 19.753 1.00 96.88 93 ARG A O 1
ATOM 725 N N . LEU A 1 94 ? -16.432 -5.342 19.117 1.00 97.38 94 LEU A N 1
ATOM 726 C CA . LEU A 1 94 ? -15.652 -5.077 20.333 1.00 97.38 94 LEU A CA 1
ATOM 727 C C . LEU A 1 94 ? -15.495 -3.574 20.618 1.00 97.38 94 LEU A C 1
ATOM 729 O O . LEU A 1 94 ? -15.672 -3.127 21.753 1.00 97.38 94 LEU A O 1
ATOM 733 N N . MET A 1 95 ? -15.221 -2.771 19.586 1.00 97.12 95 MET A N 1
ATOM 734 C CA . MET A 1 95 ? -15.127 -1.313 19.719 1.00 97.12 95 MET A CA 1
ATOM 735 C C . MET A 1 95 ? -16.448 -0.689 20.196 1.00 97.12 95 MET A C 1
ATOM 737 O O . MET A 1 95 ? -16.452 0.189 21.065 1.00 97.12 95 MET A O 1
ATOM 741 N N . PHE A 1 96 ? -17.581 -1.136 19.646 1.00 96.19 96 PHE A N 1
ATOM 742 C CA . PHE A 1 96 ? -18.900 -0.623 20.023 1.00 96.19 96 PHE A CA 1
ATOM 743 C C . PHE A 1 96 ? -19.385 -1.142 21.373 1.00 96.19 96 PHE A C 1
ATOM 745 O O . PHE A 1 96 ? -20.053 -0.394 22.078 1.00 96.19 96 PHE A O 1
ATOM 752 N N . GLU A 1 97 ? -19.011 -2.345 21.79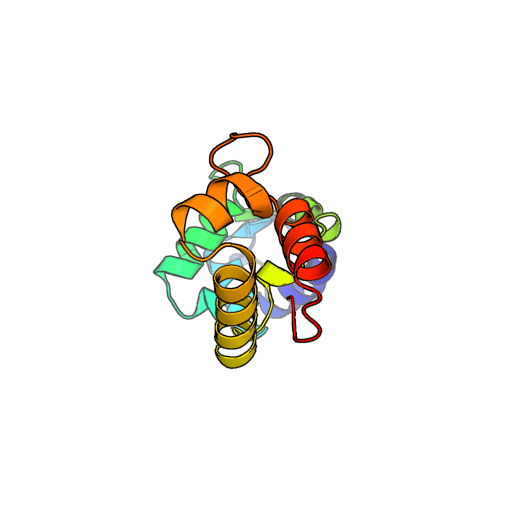2 1.00 96.19 97 GLU A N 1
ATOM 753 C CA . GLU A 1 97 ? -19.286 -2.816 23.153 1.00 96.19 97 GLU A CA 1
ATOM 754 C C . GLU A 1 97 ? -18.540 -1.990 24.202 1.00 96.19 97 GLU A C 1
ATOM 756 O O . GLU A 1 97 ? -19.108 -1.646 25.237 1.00 96.19 97 GLU A O 1
ATOM 761 N N . MET A 1 98 ? -17.296 -1.600 23.911 1.00 94.38 98 MET A N 1
ATOM 762 C CA . MET A 1 98 ? -16.485 -0.805 24.833 1.00 94.38 98 MET A CA 1
ATOM 763 C C . MET A 1 98 ? -16.925 0.665 24.914 1.00 94.38 98 MET A C 1
ATOM 765 O O . MET A 1 98 ? -16.970 1.240 26.002 1.00 94.38 98 MET A O 1
ATOM 769 N N . HIS A 1 99 ? -17.242 1.299 23.780 1.00 93.75 99 HIS A N 1
ATOM 770 C CA . HIS A 1 99 ? -17.481 2.750 23.724 1.00 93.75 99 HIS A CA 1
ATOM 771 C C . HIS A 1 99 ? -18.925 3.148 23.368 1.00 93.75 99 HIS A C 1
ATOM 773 O O . HIS A 1 99 ? -19.275 4.330 23.437 1.00 93.75 99 HIS A O 1
ATOM 779 N N . GLY A 1 100 ? -19.781 2.201 22.986 1.00 93.69 100 GLY A N 1
ATOM 780 C CA . GLY A 1 100 ? -21.211 2.376 22.702 1.00 93.69 100 GLY A CA 1
ATOM 781 C C . GLY A 1 100 ? -21.548 3.080 21.384 1.00 93.69 100 GLY A C 1
ATOM 782 O O . GLY A 1 100 ? -22.473 2.672 20.688 1.00 93.69 100 GLY A O 1
ATOM 783 N N . ARG A 1 101 ? -20.839 4.163 21.031 1.00 94.00 101 ARG A N 1
ATOM 784 C CA . ARG A 1 101 ? -21.135 4.993 19.848 1.00 94.00 101 ARG A CA 1
ATOM 785 C C . ARG A 1 101 ? -19.910 5.169 18.943 1.00 94.00 101 ARG A C 1
ATOM 787 O O . ARG A 1 101 ? -18.820 5.401 19.472 1.00 94.00 101 ARG A O 1
ATOM 794 N N . PRO A 1 102 ? -20.083 5.208 17.606 1.00 94.69 102 PRO A N 1
ATOM 795 C CA . PRO A 1 102 ? -18.971 5.337 16.659 1.00 94.69 102 PRO A CA 1
ATOM 796 C C . PRO A 1 102 ? -18.087 6.564 16.886 1.00 94.69 102 PRO A C 1
ATOM 798 O O . PRO A 1 102 ? -16.868 6.454 16.884 1.00 94.69 102 PRO A O 1
ATOM 801 N N . LEU A 1 103 ? -18.682 7.730 17.162 1.00 95.50 103 LEU A N 1
ATOM 802 C CA . LEU A 1 103 ? -17.901 8.951 17.378 1.00 95.50 103 LEU A CA 1
ATOM 803 C C . LEU A 1 103 ? -17.034 8.877 18.643 1.00 95.50 103 LEU A C 1
ATOM 805 O O . LEU A 1 103 ? -15.970 9.489 18.701 1.00 95.50 103 LEU A O 1
ATOM 809 N N . ARG A 1 104 ? -17.477 8.121 19.657 1.00 96.12 104 ARG A N 1
ATOM 810 C CA . ARG A 1 104 ? -16.669 7.884 20.853 1.00 96.12 104 ARG A CA 1
ATOM 811 C C . ARG A 1 104 ? -15.519 6.935 20.528 1.00 96.12 104 ARG A C 1
ATOM 813 O O . ARG A 1 104 ? -14.397 7.268 20.867 1.00 96.12 104 ARG A O 1
ATOM 820 N N . VAL A 1 105 ? -15.769 5.836 19.808 1.00 97.25 105 VAL A N 1
ATOM 821 C CA . VAL A 1 105 ? -14.695 4.957 19.297 1.00 97.25 105 VAL A CA 1
ATOM 822 C C . VAL A 1 105 ? -13.643 5.767 18.548 1.00 97.25 105 VAL A C 1
ATOM 824 O O . VAL A 1 105 ? -12.464 5.663 18.861 1.00 97.25 105 VAL A O 1
ATOM 827 N N . TRP A 1 106 ? -14.069 6.623 17.619 1.00 96.69 106 TRP A N 1
ATOM 828 C CA . TRP A 1 106 ? -13.147 7.474 16.879 1.00 96.69 106 TRP A CA 1
ATOM 829 C C . TRP A 1 106 ? -12.288 8.322 17.823 1.00 96.69 106 TRP A C 1
ATOM 831 O O . TRP A 1 106 ? -11.085 8.129 17.890 1.00 96.69 106 TRP A O 1
ATOM 841 N N . ARG A 1 107 ? -12.911 9.185 18.634 1.00 96.12 107 ARG A N 1
ATOM 842 C CA . ARG A 1 107 ? -12.194 10.191 19.439 1.00 96.12 107 ARG A CA 1
ATOM 843 C C . ARG A 1 107 ? -11.466 9.658 20.674 1.00 96.12 107 ARG A C 1
ATOM 845 O O . ARG A 1 107 ? -10.668 10.385 21.251 1.00 96.12 107 ARG A O 1
ATOM 852 N N . SER A 1 108 ? -11.826 8.476 21.179 1.00 95.06 108 SER A N 1
ATOM 853 C CA . SER A 1 108 ? -11.257 7.948 22.431 1.00 95.06 108 SER A CA 1
ATOM 854 C C . SER A 1 108 ? -10.441 6.674 22.267 1.00 95.06 108 SER A C 1
ATOM 856 O O . SER A 1 108 ? -9.806 6.261 23.232 1.00 95.06 108 SER A O 1
ATOM 858 N N . LEU A 1 109 ? -10.485 6.034 21.096 1.00 96.94 109 LEU A N 1
ATOM 859 C CA . LEU A 1 109 ? -9.759 4.792 20.836 1.00 96.94 109 LEU A CA 1
ATOM 860 C C . LEU A 1 109 ? -8.848 4.907 19.611 1.00 96.94 109 LEU A C 1
ATOM 862 O O . LEU A 1 109 ? -7.668 4.593 19.731 1.00 96.94 109 LEU A O 1
ATOM 866 N N . LEU A 1 110 ? -9.390 5.340 18.468 1.00 97.00 110 LEU A N 1
ATOM 867 C CA . LEU A 1 110 ? -8.676 5.344 17.186 1.00 97.00 110 LEU A CA 1
ATOM 868 C C . LEU A 1 110 ? -7.815 6.600 16.976 1.00 97.00 110 LEU A C 1
ATOM 870 O O . LEU A 1 110 ? -6.636 6.481 16.688 1.00 97.00 110 LEU A O 1
ATOM 874 N N . ASP A 1 111 ? -8.403 7.780 17.153 1.00 97.19 111 ASP A N 1
ATOM 875 C CA . ASP A 1 111 ? -7.808 9.104 16.933 1.00 97.19 111 ASP A CA 1
ATOM 876 C C . ASP A 1 111 ? -7.727 9.825 18.287 1.00 97.19 111 ASP A C 1
ATOM 878 O O . ASP A 1 111 ? -8.559 10.668 18.642 1.00 97.19 111 ASP A O 1
ATOM 882 N N . LYS A 1 112 ? -6.778 9.377 19.118 1.00 95.19 112 LYS A N 1
ATOM 883 C CA . LYS A 1 112 ? -6.590 9.878 20.493 1.00 95.19 112 LYS A CA 1
ATOM 884 C C . LYS A 1 112 ? -5.928 11.256 20.516 1.00 95.19 112 LYS A C 1
ATOM 886 O O . LYS A 1 112 ? -6.102 11.989 21.491 1.00 95.19 112 LYS A O 1
ATOM 891 N N . ASP A 1 113 ? -5.164 11.590 19.479 1.00 95.50 113 ASP A N 1
ATOM 892 C CA . ASP A 1 113 ? -4.436 12.853 19.352 1.00 95.50 113 ASP A CA 1
ATOM 893 C C . ASP A 1 113 ? -5.239 13.948 18.622 1.00 95.50 113 ASP A C 1
ATOM 895 O O . ASP A 1 113 ? -4.812 15.104 18.589 1.00 95.50 113 ASP A O 1
ATOM 899 N N . ASN A 1 114 ? -6.440 13.617 18.127 1.00 94.94 114 ASN A N 1
ATOM 900 C CA . ASN A 1 114 ? -7.334 14.517 17.400 1.00 94.94 114 ASN A CA 1
ATOM 901 C C . ASN A 1 114 ? -6.679 15.063 16.113 1.00 94.94 114 ASN A C 1
ATOM 903 O O . ASN A 1 114 ? -6.919 16.209 15.710 1.00 94.94 114 ASN A O 1
ATOM 907 N N . SER A 1 115 ? -5.859 14.236 15.465 1.00 96.50 115 SER A N 1
ATOM 908 C CA . SER A 1 115 ? -5.266 14.497 14.153 1.00 96.50 115 SER A CA 1
ATOM 909 C C . SER A 1 115 ? -6.277 14.354 13.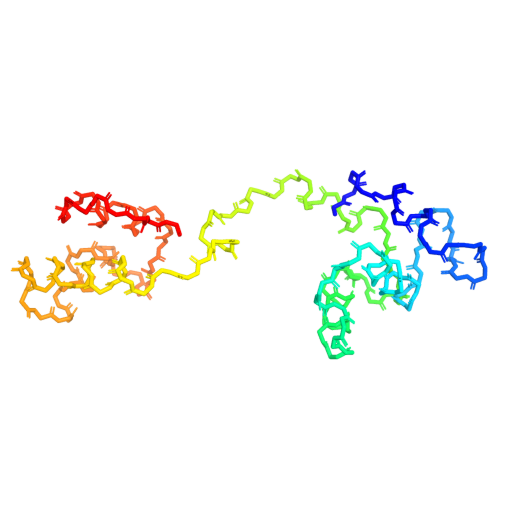008 1.00 96.50 115 SER A C 1
ATOM 911 O O . SER A 1 115 ? -6.027 14.848 11.908 1.00 96.50 115 SER A O 1
ATOM 913 N N . ASN A 1 116 ? -7.446 13.746 13.261 1.00 95.88 116 ASN A N 1
ATOM 914 C CA . ASN A 1 116 ? -8.413 13.293 12.251 1.00 95.88 116 ASN A CA 1
ATOM 915 C C . ASN A 1 116 ? -7.843 12.239 11.289 1.00 95.88 116 ASN A C 1
ATOM 917 O O . ASN A 1 116 ? -8.367 12.054 10.188 1.00 95.88 116 ASN A O 1
ATOM 921 N N . LEU A 1 117 ? -6.788 11.540 11.699 1.00 96.31 117 LEU A N 1
ATOM 922 C CA . LEU A 1 117 ? -6.180 10.432 10.978 1.00 96.31 117 LEU A CA 1
ATOM 923 C C . LEU A 1 117 ? -6.011 9.253 11.941 1.00 96.31 117 LEU A C 1
ATOM 925 O O . LEU A 1 117 ? -6.100 9.407 13.152 1.00 96.31 117 LEU A O 1
ATOM 929 N N . VAL A 1 118 ? -5.805 8.060 11.386 1.00 95.50 118 VAL A N 1
ATOM 930 C CA . VAL A 1 118 ? -5.433 6.877 12.167 1.00 95.50 118 VAL A CA 1
ATOM 931 C C . VAL A 1 118 ? -4.239 6.250 11.479 1.00 95.50 118 VAL A C 1
ATOM 933 O O . VAL A 1 118 ? -4.340 5.731 10.365 1.00 95.50 118 VAL A O 1
ATOM 936 N N . THR A 1 119 ? -3.090 6.334 12.128 1.00 93.62 119 THR A N 1
ATOM 937 C CA . THR A 1 119 ? -1.880 5.646 11.696 1.00 93.62 119 THR A CA 1
ATOM 938 C C . THR A 1 119 ? -2.005 4.145 11.939 1.00 93.62 119 THR A C 1
ATOM 940 O O . THR A 1 119 ? -2.810 3.670 12.744 1.00 93.62 119 THR A O 1
ATOM 943 N N . TRP A 1 120 ? -1.162 3.363 11.264 1.00 92.88 120 TRP A N 1
ATOM 944 C CA . TRP A 1 120 ? -1.138 1.917 11.475 1.00 92.88 120 TRP A CA 1
ATOM 945 C C . TRP A 1 120 ? -0.826 1.536 12.931 1.00 92.88 120 TRP A C 1
ATOM 947 O O . TRP A 1 120 ? -1.459 0.639 13.482 1.00 92.88 120 TRP A O 1
ATOM 957 N N . ALA A 1 121 ? 0.095 2.257 13.575 1.00 93.31 121 ALA A N 1
ATOM 958 C CA . ALA A 1 121 ? 0.436 2.031 14.975 1.00 93.31 121 ALA A CA 1
ATOM 959 C C . ALA A 1 121 ? -0.768 2.281 15.901 1.00 93.31 121 ALA A C 1
ATOM 961 O O . ALA A 1 121 ? -1.072 1.445 16.750 1.00 93.31 121 ALA A O 1
ATOM 962 N N . GLU A 1 122 ? -1.510 3.372 15.691 1.00 95.81 122 GLU A N 1
ATOM 963 C CA . GLU A 1 122 ? -2.719 3.673 16.470 1.00 95.81 122 GLU A CA 1
ATOM 964 C C . GLU A 1 122 ? -3.808 2.619 16.277 1.00 95.81 122 GLU A C 1
ATOM 966 O O . GLU A 1 122 ? -4.453 2.205 17.242 1.00 95.81 122 GLU A O 1
ATOM 971 N N . PHE A 1 123 ? -3.982 2.122 15.050 1.00 95.44 123 PHE A N 1
ATOM 972 C CA . PHE A 1 123 ? -4.901 1.021 14.785 1.00 95.44 123 PHE A CA 1
ATOM 973 C C . PHE A 1 123 ? -4.499 -0.262 15.532 1.00 95.44 123 PHE A C 1
ATOM 975 O O . PHE A 1 123 ? -5.350 -0.922 16.137 1.00 95.44 123 PHE A O 1
ATOM 982 N N . GLN A 1 124 ? -3.208 -0.607 15.548 1.00 95.19 124 GLN A N 1
ATOM 983 C CA . GLN A 1 124 ? -2.704 -1.765 16.293 1.00 95.19 124 GLN A CA 1
ATOM 984 C C . GLN A 1 124 ? -2.917 -1.603 17.804 1.00 95.19 124 GLN A C 1
ATOM 986 O O . GLN A 1 124 ? -3.379 -2.537 18.464 1.00 95.19 124 GLN A O 1
ATOM 991 N N . GLU A 1 125 ? -2.640 -0.421 18.354 1.00 96.12 125 GLU A N 1
ATOM 992 C CA . GLU A 1 125 ? -2.918 -0.101 19.757 1.00 96.12 125 GLU A CA 1
ATOM 993 C C . GLU A 1 125 ? -4.413 -0.208 20.083 1.00 96.12 125 GLU A C 1
ATOM 995 O O . GLU A 1 125 ? -4.783 -0.773 21.114 1.00 96.12 125 GLU A O 1
ATOM 1000 N N . ALA A 1 126 ? -5.283 0.281 19.196 1.00 96.62 126 ALA A N 1
ATOM 1001 C CA . ALA A 1 126 ? -6.729 0.172 19.347 1.00 96.62 126 ALA A CA 1
ATOM 1002 C C . ALA A 1 126 ? -7.185 -1.295 19.378 1.00 96.62 126 ALA A C 1
ATOM 1004 O 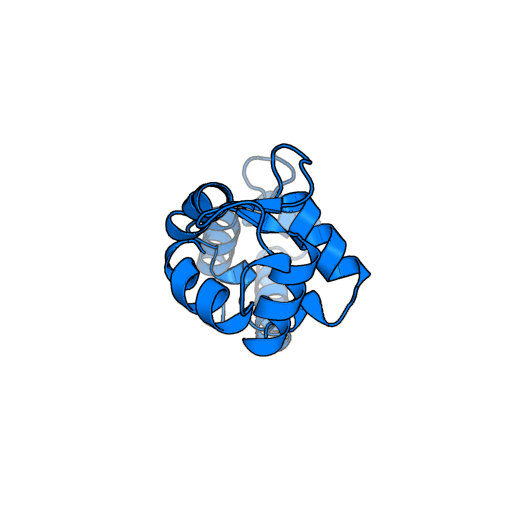O . ALA A 1 126 ? -7.958 -1.677 20.262 1.00 96.62 126 ALA A O 1
ATOM 1005 N N . CYS A 1 127 ? -6.663 -2.135 18.477 1.00 96.81 127 CYS A N 1
ATOM 1006 C CA . CYS A 1 127 ? -6.920 -3.578 18.473 1.00 96.81 127 CYS A CA 1
ATOM 1007 C C . CYS A 1 127 ? -6.490 -4.235 19.794 1.00 96.81 127 CYS A C 1
ATOM 1009 O O . CYS A 1 127 ? -7.229 -5.042 20.363 1.00 96.81 127 CYS A O 1
ATOM 1011 N N . GLN A 1 128 ? -5.319 -3.865 20.321 1.00 96.62 128 GLN A N 1
ATOM 1012 C CA . GLN A 1 128 ? -4.830 -4.368 21.607 1.00 96.62 128 GLN A CA 1
ATOM 1013 C C . GLN A 1 128 ? -5.708 -3.916 22.780 1.00 96.62 128 GLN A C 1
ATOM 1015 O O . GLN A 1 128 ? -6.025 -4.730 23.653 1.00 96.62 128 GLN A O 1
ATOM 1020 N N . ALA A 1 129 ? -6.140 -2.653 22.792 1.00 96.69 129 ALA A N 1
ATOM 1021 C CA . ALA A 1 129 ? -6.972 -2.083 23.847 1.00 96.69 129 ALA A CA 1
ATOM 1022 C C . ALA A 1 129 ? -8.337 -2.779 23.951 1.00 96.69 129 ALA A C 1
ATOM 1024 O O . ALA A 1 129 ? -8.781 -3.093 25.058 1.00 96.69 129 ALA A O 1
ATOM 1025 N N . VAL A 1 130 ? -8.958 -3.120 22.815 1.00 96.75 130 VAL A N 1
ATOM 1026 C CA . VAL A 1 130 ? -10.205 -3.911 22.784 1.00 96.75 130 VAL A CA 1
ATOM 1027 C C . VAL A 1 130 ? -9.979 -5.420 22.902 1.00 96.75 130 VAL A C 1
ATOM 1029 O O . VAL A 1 130 ? -10.929 -6.195 22.833 1.00 96.75 130 VAL A O 1
ATOM 1032 N N . ARG A 1 131 ? -8.727 -5.846 23.129 1.00 96.06 131 ARG A N 1
ATOM 1033 C CA . ARG A 1 131 ? -8.301 -7.247 23.265 1.00 96.06 131 ARG A CA 1
ATOM 1034 C C . ARG A 1 131 ? -8.671 -8.113 22.059 1.00 96.06 131 ARG A C 1
ATOM 1036 O O . ARG A 1 131 ? -8.922 -9.307 22.218 1.00 96.06 131 ARG A O 1
ATOM 1043 N N . PHE A 1 132 ? -8.670 -7.532 20.864 1.00 96.81 132 PHE A N 1
ATOM 1044 C CA . PHE A 1 132 ? -8.899 -8.275 19.634 1.00 96.81 132 PHE A CA 1
ATOM 1045 C C . PHE A 1 132 ? -7.771 -9.295 19.401 1.00 96.81 132 PHE A C 1
ATOM 1047 O O . PHE A 1 132 ? -6.595 -9.031 19.674 1.00 96.81 132 PHE A O 1
ATOM 1054 N N . ARG A 1 133 ? -8.148 -10.498 18.956 1.00 93.69 133 ARG A N 1
ATOM 1055 C CA . ARG A 1 133 ? -7.246 -11.647 18.735 1.00 93.69 133 ARG A CA 1
ATOM 1056 C C . ARG A 1 133 ? -7.317 -12.209 17.313 1.00 93.69 133 ARG A C 1
ATOM 1058 O O . ARG A 1 133 ? -6.652 -13.203 17.042 1.00 93.69 133 ARG A O 1
ATOM 1065 N N . GLY A 1 134 ? -8.146 -11.621 16.450 1.00 91.31 134 GLY A N 1
ATOM 1066 C CA . GLY A 1 134 ? -8.276 -12.040 15.058 1.00 91.31 134 GLY A CA 1
ATOM 1067 C C . GLY A 1 134 ? -7.156 -11.490 14.179 1.00 91.31 134 GLY A C 1
ATOM 1068 O O . GLY A 1 134 ? -6.166 -10.944 14.674 1.00 91.31 134 GLY A O 1
ATOM 1069 N N . ASN A 1 135 ? -7.328 -11.629 12.866 1.00 90.44 135 ASN A N 1
ATOM 1070 C CA . ASN A 1 135 ? -6.398 -11.069 11.899 1.00 90.44 135 ASN A CA 1
ATOM 1071 C C . ASN A 1 135 ? -6.443 -9.531 11.936 1.00 90.44 135 ASN A C 1
ATOM 1073 O O . ASN A 1 135 ? -7.501 -8.934 11.761 1.00 90.44 135 ASN A O 1
ATOM 1077 N N . ILE A 1 136 ? -5.297 -8.902 12.203 1.00 87.44 136 ILE A N 1
ATOM 1078 C CA . ILE A 1 136 ? -5.168 -7.440 12.268 1.00 87.44 136 ILE A CA 1
ATOM 1079 C C . ILE A 1 136 ? -4.737 -6.874 10.913 1.00 87.44 136 ILE A C 1
ATOM 1081 O O . ILE A 1 136 ? -5.036 -5.715 10.656 1.00 87.44 136 ILE A O 1
ATOM 1085 N N . ALA A 1 137 ? -4.046 -7.662 10.081 1.00 76.88 137 ALA A N 1
ATOM 1086 C CA . ALA A 1 137 ? -3.506 -7.233 8.795 1.00 76.88 137 ALA A CA 1
ATOM 1087 C C . ALA A 1 137 ? -4.513 -7.453 7.669 1.00 76.88 137 ALA A C 1
ATOM 1089 O O . ALA A 1 137 ? -5.017 -8.592 7.536 1.00 76.88 137 ALA A O 1
#

Secondary structure (DSSP, 8-state):
-GGGHHHHHHHH-SGGGEEETTEEEHHHHHHHHHHTT-GGGGSHHHHHHHHHHH-TT-SSEEESGGGHHHHH----GGGSPPP-HHHHHHHHHHHHHHHSSHHHHIIIII-SS--S---HHHHHHHHHHTT--S---

Organism: Alexandrium catenella (NCBI:txid2925)

Radius of gyration: 21.12 Å; chains: 1; bounding box: 42×27×55 Å